Protein AF-A0A3D4MCP4-F1 (afdb_monomer)

Mean predicted aligned error: 5.01 Å

pLDDT: mean 93.14, std 10.95, range [42.97, 98.88]

Solvent-accessible surface area (backbone atoms only — not comparable to full-atom values): 5198 Å² total; per-residue (Å²): 142,74,85,73,73,57,63,98,78,44,72,82,83,89,55,100,41,85,66,58,73,55,86,57,52,59,59,59,49,51,52,52,68,73,38,38,73,66,41,52,52,48,53,54,53,47,40,25,49,52,26,39,49,52,51,61,71,41,52,86,83,28,53,66,74,64,62,46,101,85,74,45,46,51,68,52,73,49,71,49,82,81,125

Nearest PDB structures (foldseek):
  8fw5-assembly1_B  TM=2.115E-01  e=8.345E+00  Homo sapiens

Radius of gyration: 20.78 Å; Cα contacts (8 Å, |Δi|>4): 53; chains: 1; bounding box: 42×33×49 Å

Secondary structure (DSSP, 8-state):
--SSSSGGGPPPP-SSSTTSSGGGHHHHHHHHHHHHHHHHHHHHHHHHHHHHHHHHHHTTTSEES---TTS--SS---EE---

Foldseek 3Di:
DAPQPDHPNDDDDPEPDSVHPVVCVVVVVVVCVVCDPVNVVVVQVVLQVVQQVVQVVCVVPWDFPDADPVRGDGSHTDTDPPD

Structure (mmCIF, N/CA/C/O backbone):
data_AF-A0A3D4MCP4-F1
#
_entry.id   AF-A0A3D4MCP4-F1
#
loop_
_atom_site.group_PDB
_atom_site.id
_atom_site.type_symbol
_atom_site.label_atom_id
_atom_site.label_alt_id
_atom_site.label_comp_id
_atom_site.label_asym_id
_atom_site.label_entity_id
_atom_site.label_seq_id
_atom_site.pdbx_PDB_ins_code
_atom_site.Cartn_x
_atom_site.Cartn_y
_atom_site.Cartn_z
_atom_site.occupancy
_atom_site.B_iso_or_equiv
_atom_site.auth_seq_id
_atom_site.auth_comp_id
_atom_site.auth_asym_id
_atom_site.auth_atom_id
_atom_site.pdbx_PDB_model_num
ATOM 1 N N . LEU A 1 1 ? 15.023 -11.773 -29.471 1.00 42.97 1 LEU A N 1
ATOM 2 C CA . LEU A 1 1 ? 14.054 -11.409 -28.408 1.00 42.97 1 LEU A CA 1
ATOM 3 C C . LEU A 1 1 ? 12.754 -10.973 -29.077 1.00 42.97 1 LEU A C 1
ATOM 5 O O . LEU A 1 1 ? 12.818 -9.995 -29.798 1.00 42.97 1 LEU A O 1
ATOM 9 N N . ARG A 1 2 ? 11.582 -11.602 -28.923 1.00 51.03 2 ARG A N 1
ATOM 10 C CA . ARG A 1 2 ? 11.150 -12.965 -28.513 1.00 51.03 2 ARG A CA 1
ATOM 11 C C . ARG A 1 2 ? 9.612 -12.985 -28.680 1.00 51.03 2 ARG A C 1
ATOM 13 O O . ARG A 1 2 ? 8.982 -11.969 -28.405 1.00 51.03 2 ARG A O 1
ATOM 20 N N . SER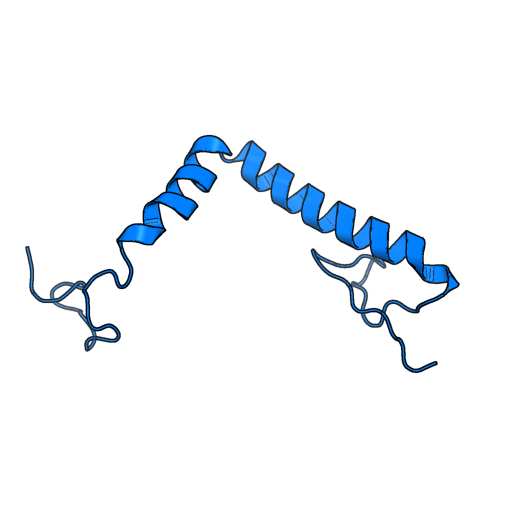 A 1 3 ? 9.008 -14.096 -29.099 1.00 53.16 3 SER A N 1
ATOM 21 C CA . SER A 1 3 ? 7.544 -14.227 -29.188 1.00 53.16 3 SER A CA 1
ATOM 22 C C . SER A 1 3 ? 6.882 -14.076 -27.803 1.00 53.16 3 SER A C 1
ATOM 24 O O . SER A 1 3 ? 6.981 -14.971 -26.969 1.00 53.16 3 SER A O 1
ATOM 26 N N . GLY A 1 4 ? 6.237 -12.926 -27.561 1.00 65.06 4 GLY A N 1
ATOM 27 C CA . GLY A 1 4 ? 5.056 -12.786 -26.690 1.00 65.06 4 GLY A CA 1
ATOM 28 C C . GLY A 1 4 ? 5.208 -12.738 -25.161 1.00 65.06 4 GLY A C 1
ATOM 29 O O . GLY A 1 4 ? 4.218 -12.998 -24.499 1.00 65.06 4 GLY A O 1
ATOM 30 N N . VAL A 1 5 ? 6.387 -12.390 -24.621 1.00 72.81 5 VAL A N 1
ATOM 31 C CA . VAL A 1 5 ? 6.742 -12.247 -23.178 1.00 72.81 5 VAL A CA 1
ATOM 32 C C . VAL A 1 5 ? 6.443 -13.454 -22.263 1.00 72.81 5 VAL A C 1
ATOM 34 O O . VAL A 1 5 ? 5.362 -13.631 -21.722 1.00 72.81 5 VAL A O 1
ATOM 37 N N . GLY A 1 6 ? 7.485 -14.251 -22.009 1.00 72.62 6 GLY A N 1
ATOM 38 C CA . GLY A 1 6 ? 7.451 -15.429 -21.125 1.00 72.62 6 GLY A CA 1
ATOM 39 C C . GLY A 1 6 ? 8.491 -16.498 -21.492 1.00 72.62 6 GLY A C 1
ATOM 40 O O . GLY A 1 6 ? 8.798 -17.371 -20.690 1.00 72.62 6 GLY A O 1
ATOM 41 N N . GLY A 1 7 ? 9.106 -16.398 -22.679 1.00 81.38 7 GLY A N 1
ATOM 42 C CA . GLY A 1 7 ? 10.122 -17.356 -23.131 1.00 81.38 7 GLY A CA 1
ATOM 43 C C 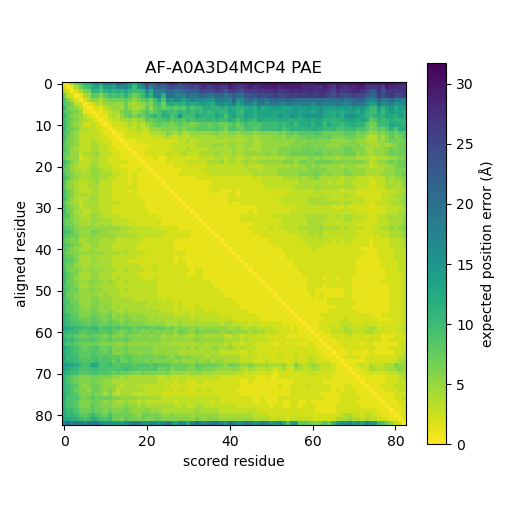. GLY A 1 7 ? 9.515 -18.712 -23.502 1.00 81.38 7 GLY A C 1
ATOM 44 O O . GLY A 1 7 ? 8.359 -18.775 -23.899 1.00 81.38 7 GLY A O 1
ATOM 45 N N . GLU A 1 8 ? 10.288 -19.792 -23.384 1.00 84.81 8 GLU A N 1
ATOM 46 C CA . GLU A 1 8 ? 9.840 -21.157 -23.729 1.00 84.81 8 GLU A CA 1
ATOM 47 C C . GLU A 1 8 ? 8.712 -21.681 -22.824 1.00 84.81 8 GLU A C 1
ATOM 49 O O . GLU A 1 8 ? 7.998 -22.599 -23.207 1.00 84.81 8 GLU A O 1
ATOM 54 N N . GLN A 1 9 ? 8.523 -21.076 -21.646 1.00 84.38 9 GLN A N 1
ATOM 55 C CA . GLN A 1 9 ? 7.478 -21.429 -20.678 1.00 84.38 9 GLN A CA 1
ATOM 56 C C . GLN A 1 9 ? 6.319 -20.416 -20.667 1.00 84.38 9 GLN A C 1
ATOM 58 O O . GLN A 1 9 ? 5.585 -20.320 -19.684 1.00 84.38 9 GLN A O 1
ATOM 63 N N . ALA A 1 10 ? 6.170 -19.610 -21.725 1.00 85.00 10 ALA A N 1
ATOM 64 C CA . ALA A 1 10 ? 5.103 -18.619 -21.796 1.00 85.00 10 ALA A CA 1
ATOM 65 C C . ALA A 1 10 ? 3.715 -19.281 -21.782 1.00 85.00 10 ALA A C 1
ATOM 67 O O . ALA A 1 10 ? 3.451 -20.226 -22.526 1.00 85.00 10 ALA A O 1
ATOM 68 N N . ILE A 1 11 ? 2.813 -18.736 -20.965 1.00 88.56 11 ILE A N 1
ATOM 69 C CA . ILE A 1 11 ? 1.379 -19.024 -21.062 1.00 88.56 11 ILE A CA 1
ATOM 70 C C . ILE A 1 11 ? 0.761 -18.274 -22.253 1.00 88.56 11 ILE A C 1
ATOM 72 O O . ILE A 1 11 ? 1.390 -17.398 -22.849 1.00 88.56 11 ILE A O 1
ATOM 76 N N . GLY A 1 12 ? -0.490 -18.602 -22.592 1.00 88.31 12 GLY A N 1
ATOM 77 C CA . GLY A 1 12 ? -1.241 -17.883 -23.624 1.00 88.31 12 GLY A CA 1
ATOM 78 C C . GLY A 1 12 ? -1.394 -16.379 -23.319 1.00 88.31 12 GLY A C 1
ATOM 79 O O . GLY A 1 12 ? -1.375 -15.979 -22.152 1.00 88.31 12 GLY A O 1
ATOM 80 N N . PRO A 1 13 ? -1.548 -15.530 -24.351 1.00 88.62 13 PRO A N 1
ATOM 81 C CA . PRO A 1 13 ? -1.620 -14.082 -24.178 1.00 88.62 13 PRO A CA 1
ATOM 82 C C . PRO A 1 13 ? -2.871 -13.660 -23.393 1.00 88.62 13 PRO A C 1
ATOM 84 O O . PRO A 1 13 ? -3.988 -14.025 -23.750 1.00 88.62 13 PRO A O 1
ATOM 87 N N . ILE A 1 14 ? -2.676 -12.848 -22.348 1.00 91.56 14 ILE A N 1
ATOM 88 C CA . ILE A 1 14 ? -3.755 -12.252 -21.532 1.00 91.56 14 ILE A CA 1
ATOM 89 C C . ILE A 1 14 ? -4.125 -10.840 -22.021 1.00 91.56 14 ILE A C 1
ATOM 91 O O . ILE A 1 14 ? -5.264 -10.403 -21.877 1.00 91.56 14 ILE A O 1
ATOM 95 N N . SER A 1 15 ? -3.167 -10.136 -22.631 1.00 91.81 15 SER A N 1
ATOM 96 C CA . SER A 1 15 ? -3.284 -8.736 -23.059 1.00 91.81 15 SER A CA 1
ATOM 97 C C . SER A 1 15 ? -2.950 -8.579 -24.542 1.00 91.81 15 SER A C 1
ATOM 99 O O . SER A 1 15 ? -2.114 -9.307 -25.074 1.00 91.81 15 SER A O 1
ATOM 101 N N . ALA A 1 16 ? -3.550 -7.579 -25.198 1.00 92.19 16 ALA A N 1
ATOM 102 C CA . ALA A 1 16 ? -3.327 -7.297 -26.623 1.00 92.19 16 ALA A CA 1
ATOM 103 C C . ALA A 1 16 ? -1.899 -6.811 -26.946 1.00 92.19 16 ALA A C 1
ATOM 105 O O . ALA A 1 16 ? -1.402 -7.043 -28.045 1.00 92.19 16 ALA A O 1
ATOM 106 N N . ALA A 1 17 ? -1.234 -6.147 -25.993 1.00 91.19 17 ALA A N 1
ATOM 107 C CA . ALA A 1 17 ? 0.156 -5.709 -26.103 1.00 91.19 17 ALA A CA 1
ATOM 108 C C . ALA A 1 17 ? 1.030 -6.404 -25.039 1.00 91.19 17 ALA A C 1
ATOM 110 O O . ALA A 1 17 ? 0.549 -6.613 -23.921 1.00 91.19 17 ALA A O 1
ATOM 111 N N . PRO A 1 18 ? 2.318 -6.694 -25.322 1.00 89.12 18 PRO A N 1
ATOM 112 C CA . PRO A 1 18 ? 3.175 -7.485 -24.430 1.00 89.12 18 PRO A CA 1
ATOM 113 C C . PRO A 1 18 ? 3.359 -6.916 -23.013 1.00 89.12 18 PRO A C 1
ATOM 115 O O . PRO A 1 18 ? 3.581 -7.669 -22.076 1.00 89.12 18 PRO A O 1
ATOM 118 N N . TRP A 1 19 ? 3.241 -5.599 -22.832 1.00 91.19 19 TRP A N 1
ATOM 119 C CA . TRP A 1 19 ? 3.337 -4.943 -21.518 1.00 91.19 19 TRP A CA 1
ATOM 120 C C . TRP A 1 19 ? 2.078 -4.140 -21.167 1.00 91.19 19 TRP A C 1
ATOM 122 O O . TRP A 1 19 ? 2.136 -3.207 -20.369 1.00 91.19 19 TRP A O 1
ATOM 132 N N . GLY A 1 20 ? 0.940 -4.472 -21.791 1.00 93.88 20 GLY A N 1
ATOM 133 C CA . GLY A 1 20 ? -0.311 -3.731 -21.631 1.00 93.88 20 GLY A CA 1
ATOM 134 C C . GLY A 1 20 ? -0.135 -2.241 -21.939 1.00 93.88 20 GLY A C 1
ATOM 135 O O . GLY A 1 20 ? 0.506 -1.869 -22.924 1.00 93.88 20 GLY A O 1
ATOM 136 N N . SER A 1 21 ? -0.674 -1.384 -21.073 1.00 96.88 21 SER A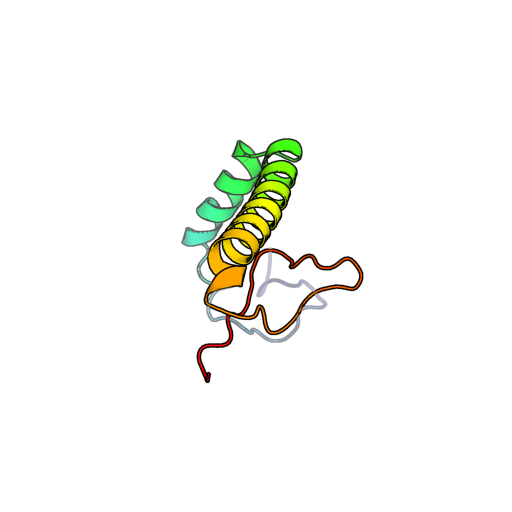 N 1
ATOM 137 C CA . SER A 1 21 ? -0.557 0.077 -21.160 1.00 96.88 21 SER A CA 1
ATOM 138 C C . SER A 1 21 ? 0.831 0.572 -20.734 1.00 96.88 21 SER A C 1
ATOM 140 O O . SER A 1 21 ? 0.962 1.316 -19.768 1.00 96.88 21 SER A O 1
ATOM 142 N N . ALA A 1 22 ? 1.887 0.181 -21.451 1.00 96.44 22 ALA A N 1
ATOM 143 C CA . ALA A 1 22 ? 3.279 0.433 -21.059 1.00 96.44 22 ALA A CA 1
ATOM 144 C C . ALA A 1 22 ? 3.601 1.914 -20.763 1.00 96.44 22 ALA A C 1
ATOM 146 O O . ALA A 1 22 ? 4.450 2.209 -19.924 1.00 96.44 22 ALA A O 1
ATOM 147 N N . ALA A 1 23 ? 2.890 2.847 -21.404 1.00 98.00 23 ALA A N 1
ATOM 148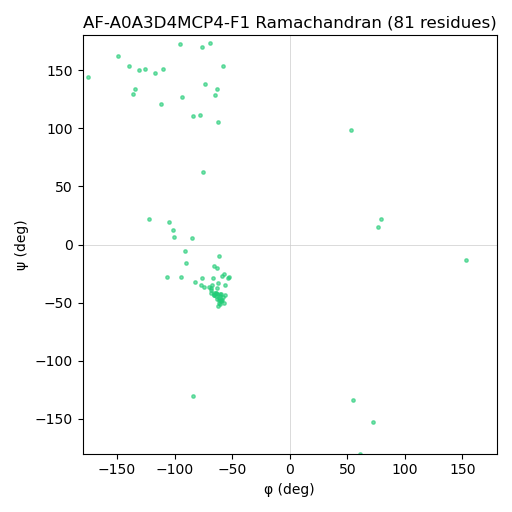 C CA . ALA A 1 23 ? 3.069 4.286 -21.221 1.00 98.00 23 ALA A CA 1
ATOM 149 C C . ALA A 1 23 ? 2.755 4.793 -19.798 1.00 98.00 23 ALA A C 1
ATOM 151 O O . ALA A 1 23 ? 3.243 5.859 -19.436 1.00 98.00 23 ALA A O 1
ATOM 152 N N . ILE A 1 24 ? 1.982 4.057 -18.984 1.00 98.25 24 ILE A N 1
ATOM 153 C CA . ILE A 1 24 ? 1.667 4.469 -17.600 1.00 98.25 24 ILE A CA 1
ATOM 154 C C . ILE A 1 24 ? 2.680 3.942 -16.573 1.00 98.25 24 ILE A C 1
ATOM 156 O O . ILE A 1 24 ? 2.742 4.460 -15.461 1.00 98.25 24 ILE A O 1
ATOM 160 N N . LEU A 1 25 ? 3.502 2.947 -16.932 1.00 98.31 25 LEU A N 1
ATOM 161 C CA . LEU A 1 25 ? 4.496 2.349 -16.029 1.00 98.31 25 LEU A CA 1
ATOM 162 C C . LEU A 1 25 ? 5.493 3.362 -15.432 1.00 98.31 25 LEU A C 1
ATOM 164 O O . LEU A 1 25 ? 5.843 3.209 -14.257 1.00 98.31 25 LEU A O 1
ATOM 168 N N . PRO A 1 26 ? 5.922 4.420 -16.155 1.00 98.62 26 PRO A N 1
ATOM 169 C CA . PRO A 1 26 ? 6.765 5.458 -15.575 1.00 98.62 26 PRO A CA 1
ATOM 170 C C . PRO A 1 26 ? 6.166 6.145 -14.340 1.00 98.62 26 PRO A C 1
ATOM 172 O O . PRO A 1 26 ? 6.933 6.598 -13.501 1.00 98.62 26 PRO A O 1
ATOM 175 N N . ILE A 1 27 ? 4.837 6.186 -14.169 1.00 98.62 27 ILE A N 1
ATOM 176 C CA . ILE A 1 27 ? 4.200 6.803 -12.991 1.00 98.62 27 ILE A CA 1
ATOM 177 C C . ILE A 1 27 ? 4.616 6.061 -11.714 1.00 98.62 27 ILE A C 1
ATOM 179 O O . ILE A 1 27 ? 5.133 6.665 -10.773 1.00 98.62 27 ILE A O 1
ATOM 183 N N . SER A 1 28 ? 4.443 4.737 -11.694 1.00 98.62 28 SER A N 1
ATOM 184 C CA . SER A 1 28 ? 4.842 3.906 -10.555 1.00 98.62 28 SER A CA 1
ATOM 185 C C . SER A 1 28 ? 6.361 3.851 -10.396 1.00 98.62 28 SER A C 1
ATOM 187 O O . SER A 1 28 ? 6.845 3.875 -9.267 1.00 98.62 28 SER A O 1
ATOM 189 N N . TRP A 1 29 ? 7.116 3.817 -11.502 1.00 98.62 29 TRP A N 1
ATOM 190 C CA . TRP A 1 29 ? 8.581 3.840 -11.450 1.00 98.62 29 TRP A CA 1
ATOM 191 C C . TRP A 1 29 ? 9.093 5.121 -10.787 1.00 98.62 29 TRP A C 1
ATOM 193 O O . TRP A 1 29 ? 9.836 5.036 -9.816 1.00 98.62 29 TRP A O 1
ATOM 203 N N . VAL A 1 30 ? 8.630 6.296 -11.229 1.00 98.75 30 VAL A N 1
ATOM 204 C CA . VAL A 1 30 ? 9.026 7.586 -10.645 1.00 98.75 30 VAL A CA 1
ATOM 205 C C . VAL A 1 30 ? 8.637 7.655 -9.167 1.00 98.75 30 VAL A C 1
ATOM 207 O O . VAL A 1 30 ? 9.455 8.084 -8.357 1.00 98.75 30 VAL A O 1
ATOM 210 N N . TYR A 1 31 ? 7.440 7.187 -8.791 1.00 98.81 31 TYR A N 1
ATOM 211 C CA . TYR A 1 31 ? 7.030 7.118 -7.385 1.00 98.81 31 TYR A CA 1
ATOM 212 C C . TYR A 1 31 ? 8.007 6.282 -6.546 1.00 98.81 31 TYR A C 1
ATOM 214 O O . TYR A 1 31 ? 8.503 6.755 -5.527 1.00 98.81 31 TYR A O 1
ATOM 222 N N . ILE A 1 32 ? 8.342 5.067 -6.991 1.00 98.81 32 ILE A N 1
ATOM 223 C CA . ILE A 1 32 ? 9.275 4.183 -6.278 1.00 98.81 32 ILE A CA 1
ATOM 224 C C . ILE A 1 32 ? 10.672 4.811 -6.200 1.00 98.81 32 ILE A C 1
ATOM 226 O O . ILE A 1 32 ? 11.272 4.841 -5.125 1.00 98.81 32 ILE A O 1
ATOM 230 N N . THR A 1 33 ? 11.180 5.333 -7.318 1.00 98.69 33 THR A N 1
ATOM 231 C CA . THR A 1 33 ? 12.532 5.891 -7.417 1.00 98.69 33 THR A CA 1
ATOM 232 C C . THR A 1 33 ? 12.706 7.143 -6.562 1.00 98.69 33 THR A C 1
ATOM 234 O O . THR A 1 33 ? 13.720 7.263 -5.881 1.00 98.69 33 THR A O 1
ATOM 237 N N . LEU A 1 34 ? 11.733 8.060 -6.565 1.00 98.69 34 LEU A N 1
ATOM 238 C CA . LEU A 1 34 ? 11.822 9.305 -5.798 1.00 98.69 34 LEU A CA 1
ATOM 239 C C . LEU A 1 34 ? 11.553 9.106 -4.303 1.00 98.69 34 LEU A C 1
ATOM 241 O O . LEU A 1 34 ? 12.164 9.788 -3.485 1.00 98.69 34 LEU A O 1
ATOM 245 N N . MET A 1 35 ? 10.655 8.189 -3.933 1.00 98.75 35 MET A N 1
ATOM 246 C CA . MET A 1 35 ? 10.354 7.924 -2.522 1.00 98.75 35 MET A CA 1
ATOM 247 C C . MET A 1 35 ? 11.472 7.124 -1.840 1.00 98.75 35 MET A C 1
ATOM 249 O O . MET A 1 35 ? 11.760 7.347 -0.663 1.00 98.75 35 MET A O 1
ATOM 253 N N . GLY A 1 36 ? 12.093 6.177 -2.552 1.00 98.62 36 GLY A N 1
ATOM 254 C CA . GLY A 1 36 ? 13.056 5.242 -1.969 1.00 98.62 36 GLY A CA 1
ATOM 255 C C . GLY A 1 36 ? 12.447 4.354 -0.872 1.00 98.62 36 GLY A C 1
ATOM 256 O O . GLY A 1 36 ? 11.265 4.447 -0.540 1.00 98.62 36 GLY A O 1
ATOM 257 N N . SER A 1 37 ? 13.250 3.469 -0.276 1.00 98.62 37 SER A N 1
ATOM 258 C CA . SER A 1 37 ? 12.762 2.522 0.743 1.00 98.62 37 SER A CA 1
ATOM 259 C C . SER A 1 37 ? 12.167 3.226 1.967 1.00 98.62 37 SER A C 1
ATOM 261 O O . SER A 1 37 ? 11.084 2.862 2.428 1.00 98.62 37 SER A O 1
ATOM 263 N N . GLU A 1 38 ? 12.843 4.263 2.464 1.00 98.69 38 GLU A N 1
ATOM 264 C CA . GLU A 1 38 ? 12.400 5.013 3.641 1.00 98.69 38 GLU A CA 1
ATOM 265 C C . GLU A 1 38 ? 11.130 5.821 3.366 1.00 98.69 38 GLU A C 1
ATOM 267 O O . GLU A 1 38 ? 10.207 5.803 4.183 1.00 98.69 38 GLU A O 1
ATOM 272 N N . GLY A 1 39 ? 11.024 6.473 2.203 1.00 98.75 39 GLY A N 1
ATOM 273 C CA . GLY A 1 39 ? 9.815 7.203 1.832 1.00 98.75 39 GLY A CA 1
ATOM 274 C C . GLY A 1 39 ? 8.622 6.273 1.636 1.00 98.75 39 GLY A C 1
ATOM 275 O O . GLY A 1 39 ? 7.540 6.571 2.138 1.00 98.75 39 GLY A O 1
ATOM 276 N N . LEU A 1 40 ? 8.804 5.119 0.987 1.00 98.81 40 LEU A N 1
ATOM 277 C CA . LEU A 1 40 ? 7.738 4.122 0.812 1.00 98.81 40 LEU A CA 1
ATOM 278 C C . LEU A 1 40 ? 7.261 3.551 2.156 1.00 98.81 40 LEU A C 1
ATOM 280 O O . LEU A 1 40 ? 6.054 3.439 2.408 1.00 98.81 40 LEU A O 1
ATOM 284 N N . LYS A 1 41 ? 8.1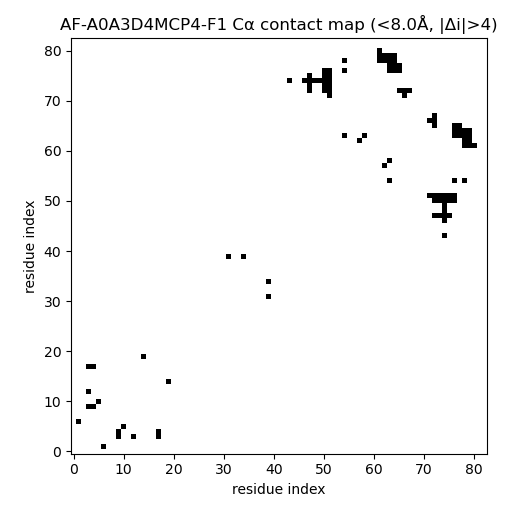98 3.256 3.065 1.00 98.81 41 LYS A N 1
ATOM 285 C CA . LYS A 1 41 ? 7.884 2.838 4.436 1.00 98.81 41 LYS A CA 1
ATOM 286 C C . LYS A 1 41 ? 7.112 3.927 5.178 1.00 98.81 41 LYS A C 1
ATOM 288 O O . LYS A 1 41 ? 6.074 3.642 5.778 1.00 98.81 41 LYS A O 1
ATOM 293 N N . ARG A 1 42 ? 7.576 5.179 5.111 1.00 98.81 42 ARG A N 1
ATOM 294 C CA . ARG A 1 42 ? 6.922 6.315 5.768 1.00 98.81 42 ARG A CA 1
ATOM 295 C C . ARG A 1 42 ? 5.532 6.582 5.201 1.00 98.81 42 ARG A C 1
ATOM 297 O O . ARG A 1 42 ? 4.616 6.817 5.982 1.00 98.81 42 ARG A O 1
ATOM 304 N N . ALA A 1 43 ? 5.351 6.503 3.884 1.00 98.75 43 ALA A N 1
ATOM 305 C CA . ALA A 1 43 ? 4.053 6.674 3.236 1.00 98.75 43 ALA A CA 1
ATOM 306 C C . ALA A 1 43 ? 3.031 5.664 3.771 1.00 98.75 43 ALA A C 1
ATOM 308 O O . ALA A 1 43 ? 1.928 6.045 4.157 1.00 98.75 43 ALA A O 1
ATOM 309 N N . THR A 1 44 ? 3.433 4.399 3.903 1.00 98.75 44 THR A N 1
ATOM 310 C CA . THR A 1 44 ? 2.573 3.343 4.457 1.00 98.75 44 THR A CA 1
ATOM 311 C C . THR A 1 44 ? 2.245 3.587 5.933 1.00 98.75 44 THR A C 1
ATOM 313 O O . THR A 1 44 ? 1.090 3.478 6.342 1.00 98.75 44 THR A O 1
ATOM 316 N N . GLN A 1 45 ? 3.237 3.977 6.742 1.00 98.81 45 GLN A N 1
ATOM 317 C CA . GLN A 1 45 ? 3.015 4.332 8.149 1.00 98.81 45 GLN A CA 1
ATOM 318 C C . GLN A 1 45 ? 2.037 5.503 8.299 1.00 98.81 45 GLN A C 1
ATOM 320 O O . GLN A 1 45 ? 1.174 5.470 9.172 1.00 98.81 45 GLN A O 1
ATOM 325 N N . VAL A 1 46 ? 2.166 6.530 7.455 1.00 98.81 46 VAL A N 1
ATOM 326 C CA . VAL A 1 46 ? 1.287 7.705 7.473 1.00 98.81 46 VAL A CA 1
ATOM 327 C C . VAL A 1 46 ? -0.119 7.352 6.991 1.00 98.81 46 VAL A C 1
ATOM 329 O O . VAL A 1 46 ? -1.076 7.841 7.577 1.00 98.81 46 VAL A O 1
ATOM 332 N N . ALA A 1 47 ? -0.272 6.468 6.001 1.00 98.88 47 ALA A N 1
ATOM 333 C CA . ALA A 1 47 ? -1.588 5.985 5.581 1.00 98.88 47 ALA A CA 1
ATOM 334 C C . ALA A 1 47 ? -2.334 5.299 6.741 1.00 98.88 47 ALA A C 1
ATOM 336 O O . ALA A 1 47 ? -3.479 5.642 7.031 1.00 98.88 47 ALA A O 1
ATOM 337 N N . ILE A 1 48 ? -1.655 4.399 7.464 1.00 98.69 48 ILE A N 1
ATOM 338 C CA . ILE A 1 48 ? -2.219 3.724 8.644 1.00 98.69 48 ILE A CA 1
ATOM 339 C C . ILE A 1 48 ? -2.518 4.729 9.763 1.00 98.69 48 ILE A C 1
ATOM 341 O O . ILE A 1 48 ? -3.588 4.687 10.372 1.00 98.69 48 ILE A O 1
ATOM 345 N N . LEU A 1 49 ? -1.593 5.655 10.033 1.00 98.75 49 LEU A N 1
ATOM 346 C CA . LEU A 1 49 ? -1.779 6.691 11.048 1.00 98.75 49 LEU A CA 1
ATOM 347 C C . LEU A 1 49 ? -3.002 7.561 10.746 1.00 98.75 49 LEU A C 1
ATOM 349 O O . LEU A 1 49 ? -3.822 7.777 11.632 1.00 98.75 49 LEU A O 1
ATOM 353 N N . ASN A 1 50 ? -3.137 8.033 9.507 1.00 98.81 50 ASN A N 1
ATOM 354 C CA . ASN A 1 50 ? -4.230 8.908 9.098 1.00 98.81 50 ASN A CA 1
ATOM 355 C C . ASN A 1 50 ? -5.584 8.199 9.198 1.00 98.81 50 ASN A C 1
ATOM 357 O O . ASN A 1 50 ? -6.533 8.790 9.707 1.00 98.81 50 ASN A O 1
ATOM 361 N N . ALA A 1 51 ? -5.672 6.931 8.785 1.00 98.69 51 ALA A N 1
ATOM 362 C CA . ALA A 1 51 ? -6.898 6.147 8.923 1.00 98.69 51 ALA A CA 1
ATOM 363 C C . ALA A 1 51 ? -7.308 5.982 10.396 1.00 98.69 51 ALA A C 1
ATOM 365 O O . ALA A 1 51 ? -8.458 6.231 10.753 1.00 98.69 51 ALA A O 1
ATOM 366 N N . ASN A 1 52 ? -6.358 5.643 11.272 1.00 98.56 52 ASN A N 1
ATOM 367 C CA . ASN A 1 52 ? -6.622 5.516 12.708 1.00 98.56 52 ASN A CA 1
ATOM 368 C C . ASN A 1 52 ? -6.955 6.857 13.372 1.00 98.56 52 ASN A C 1
ATOM 370 O O . ASN A 1 52 ? -7.791 6.906 14.273 1.00 98.56 52 ASN A O 1
ATOM 374 N N . TYR A 1 53 ? -6.331 7.946 12.922 1.00 98.56 53 TYR A N 1
ATOM 375 C CA . TYR A 1 53 ? -6.656 9.293 13.374 1.00 98.56 53 TYR A CA 1
ATOM 376 C C . TYR A 1 53 ? -8.105 9.652 13.029 1.00 98.56 53 TYR A C 1
ATOM 378 O O . TYR A 1 53 ? -8.863 10.027 13.920 1.00 98.56 53 TYR A O 1
ATOM 386 N N . ILE A 1 54 ? -8.515 9.456 11.771 1.00 98.31 54 ILE A N 1
ATOM 387 C CA . ILE A 1 54 ? -9.889 9.713 11.314 1.00 98.31 54 ILE A CA 1
ATOM 388 C C . ILE A 1 54 ? -10.891 8.853 12.091 1.00 98.31 54 ILE A C 1
ATOM 390 O O . ILE A 1 54 ? -11.853 9.394 12.637 1.00 98.31 54 ILE A O 1
ATOM 394 N N . ALA A 1 55 ? -10.639 7.544 12.212 1.00 97.88 55 ALA A N 1
ATOM 395 C CA . ALA A 1 55 ? -11.493 6.635 12.977 1.00 97.88 55 ALA A CA 1
ATOM 396 C C . ALA A 1 55 ? -11.662 7.110 14.429 1.00 97.88 55 ALA A C 1
ATOM 398 O O . ALA A 1 55 ? -12.773 7.151 14.955 1.00 97.88 55 ALA A O 1
ATOM 399 N N . LYS A 1 56 ? -10.573 7.554 15.074 1.00 97.69 56 LYS A N 1
ATOM 400 C CA . LYS A 1 56 ? -10.625 8.065 16.448 1.00 97.69 56 LYS A CA 1
ATOM 401 C C . LYS A 1 56 ? -11.375 9.393 16.562 1.00 97.69 56 LYS A C 1
ATOM 403 O O . LYS A 1 56 ? -12.098 9.582 17.538 1.00 97.69 56 LYS A O 1
ATOM 408 N N . CYS A 1 57 ? -11.206 10.299 15.600 1.00 97.88 57 CYS A N 1
ATOM 409 C CA . CYS A 1 57 ? -11.904 11.584 15.564 1.00 97.88 57 CYS A CA 1
ATOM 410 C C . CYS A 1 57 ? -13.420 11.418 15.423 1.00 97.88 57 CYS A C 1
ATOM 412 O O . CYS A 1 57 ? -14.171 12.165 16.045 1.00 97.88 57 CYS A O 1
ATOM 414 N N . LEU A 1 58 ? -13.861 10.434 14.639 1.00 97.31 58 LEU A N 1
ATOM 415 C CA . LEU A 1 58 ? -15.275 10.198 14.344 1.00 97.31 58 LEU A CA 1
ATOM 416 C C . LEU A 1 58 ? -15.963 9.236 15.325 1.00 97.31 58 LEU A C 1
ATOM 418 O O . LEU A 1 58 ? -17.183 9.108 15.281 1.00 97.31 58 LEU A O 1
ATOM 422 N N . ALA A 1 59 ? -15.221 8.635 16.261 1.00 95.62 59 ALA A N 1
ATOM 423 C CA . ALA A 1 59 ? -15.712 7.603 17.182 1.00 95.62 59 ALA A CA 1
ATOM 424 C C . ALA A 1 59 ? -16.847 8.036 18.135 1.00 95.62 59 ALA A C 1
ATOM 426 O O . ALA A 1 59 ? -17.387 7.200 18.853 1.00 95.62 59 ALA A O 1
ATOM 427 N N . ARG A 1 60 ? -17.171 9.335 18.209 1.00 95.31 60 ARG A N 1
ATOM 428 C CA . ARG A 1 60 ? -18.322 9.837 18.981 1.00 95.31 60 ARG A CA 1
ATOM 429 C C . ARG A 1 60 ? -19.643 9.718 18.227 1.00 95.31 60 ARG A C 1
ATOM 431 O O . ARG A 1 60 ? -20.667 9.540 18.868 1.00 95.31 60 ARG A O 1
ATOM 438 N N . GLU A 1 61 ? -19.594 9.835 16.904 1.00 96.50 61 GLU A N 1
ATOM 439 C CA . GLU A 1 61 ? -20.779 9.890 16.040 1.00 96.50 61 GLU A CA 1
ATOM 440 C C . GLU A 1 61 ? -20.975 8.586 15.259 1.00 96.50 61 GLU A C 1
ATOM 442 O O . GLU A 1 61 ? -22.099 8.237 14.916 1.00 96.50 61 GLU A O 1
ATOM 447 N N . TYR A 1 62 ? -19.886 7.857 14.983 1.00 97.06 62 TYR A N 1
ATOM 448 C CA . TYR A 1 62 ? -19.905 6.627 14.197 1.00 97.06 62 TYR A CA 1
ATOM 449 C C . TYR A 1 62 ? -19.078 5.530 14.864 1.00 97.06 62 TYR A C 1
ATOM 451 O O . TYR A 1 62 ? -17.922 5.746 15.243 1.00 97.06 62 TYR A O 1
ATOM 459 N N . GLU A 1 63 ? -19.637 4.323 14.941 1.00 95.88 63 GLU A N 1
ATOM 460 C CA . GLU A 1 63 ? -18.872 3.135 15.310 1.00 95.88 63 GLU A CA 1
ATOM 461 C C . GLU A 1 63 ? -17.960 2.716 14.145 1.00 95.88 63 GLU A C 1
ATOM 463 O O . GLU A 1 63 ? -18.357 2.728 12.979 1.00 95.88 63 GLU A O 1
ATOM 468 N N . THR A 1 64 ? -16.717 2.334 14.447 1.00 96.88 64 THR A N 1
ATOM 469 C CA . THR A 1 64 ? -15.846 1.691 13.454 1.00 96.88 64 THR A CA 1
ATOM 470 C C . THR A 1 64 ? -16.157 0.198 13.414 1.00 96.88 64 THR A C 1
ATOM 472 O O . THR A 1 64 ? -15.834 -0.517 14.358 1.00 96.88 64 THR A O 1
ATOM 475 N N . LEU A 1 65 ? -16.748 -0.272 12.313 1.00 96.75 65 LEU A N 1
ATOM 476 C CA . LEU A 1 65 ? -17.382 -1.593 12.221 1.00 96.75 65 LEU A CA 1
ATOM 477 C C . LEU A 1 65 ? -16.415 -2.770 12.442 1.00 96.75 65 LEU A C 1
ATOM 479 O O . LEU A 1 65 ? -16.803 -3.809 12.972 1.00 96.75 65 LEU A O 1
ATOM 483 N N . TYR A 1 66 ? -15.152 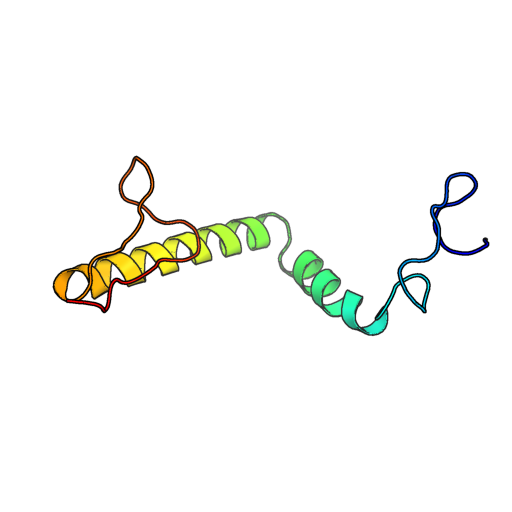-2.618 12.034 1.00 96.56 66 TYR A N 1
ATOM 484 C CA . TYR A 1 66 ? -14.125 -3.647 12.189 1.00 96.56 66 TYR A CA 1
ATOM 485 C C . TYR A 1 66 ? -12.814 -3.043 12.678 1.00 96.56 66 TYR A C 1
ATOM 487 O O . TYR A 1 66 ? -12.283 -2.106 12.080 1.00 96.56 66 TYR A O 1
ATOM 495 N N . VAL A 1 67 ? -12.255 -3.636 13.732 1.00 96.56 67 VAL A N 1
ATOM 496 C CA . VAL A 1 67 ? -10.950 -3.269 14.290 1.00 96.56 67 VAL A CA 1
ATOM 497 C C . VAL A 1 67 ? -10.087 -4.507 14.498 1.00 96.56 67 VAL A C 1
ATOM 499 O O . VAL A 1 67 ? -10.582 -5.609 14.743 1.00 96.56 67 VAL A O 1
ATOM 502 N N . GLY A 1 68 ? -8.769 -4.338 14.394 1.00 95.44 68 GLY A N 1
ATOM 503 C CA . GLY A 1 68 ? -7.820 -5.395 14.719 1.00 95.44 68 GLY A CA 1
ATOM 504 C C . GLY A 1 68 ? -7.776 -5.691 16.222 1.00 95.44 68 GLY A C 1
ATOM 505 O O . GLY A 1 68 ? -8.324 -4.958 17.042 1.00 95.44 68 GLY A O 1
ATOM 506 N N . LYS A 1 69 ? -7.030 -6.736 16.602 1.00 95.62 69 LYS A N 1
ATOM 507 C CA . LYS A 1 69 ? -6.910 -7.219 17.996 1.00 95.62 69 LYS A CA 1
ATOM 508 C C . LYS A 1 69 ? -6.521 -6.141 19.019 1.00 95.62 69 LYS A C 1
ATOM 510 O O . LYS A 1 69 ? -6.884 -6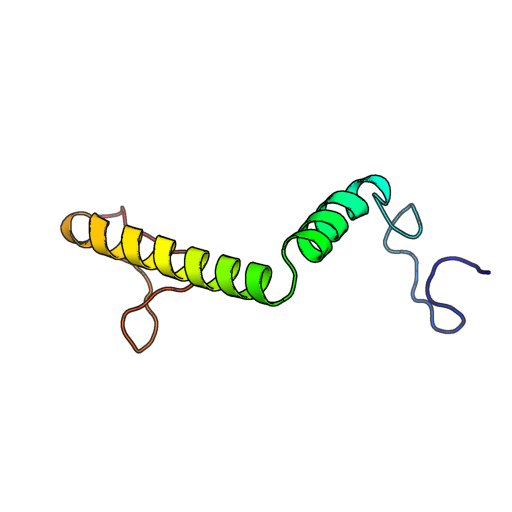.254 20.181 1.00 95.62 69 LYS A O 1
ATOM 515 N N . ASN A 1 70 ? -5.797 -5.110 18.583 1.00 94.75 70 ASN A N 1
ATOM 516 C CA . ASN A 1 70 ? -5.314 -4.022 19.437 1.00 94.75 70 ASN A CA 1
ATOM 517 C C . ASN A 1 70 ? -6.159 -2.738 19.318 1.00 94.75 70 ASN A C 1
ATOM 519 O O . ASN A 1 70 ? -5.709 -1.681 19.746 1.00 94.75 70 ASN A O 1
ATOM 523 N N . 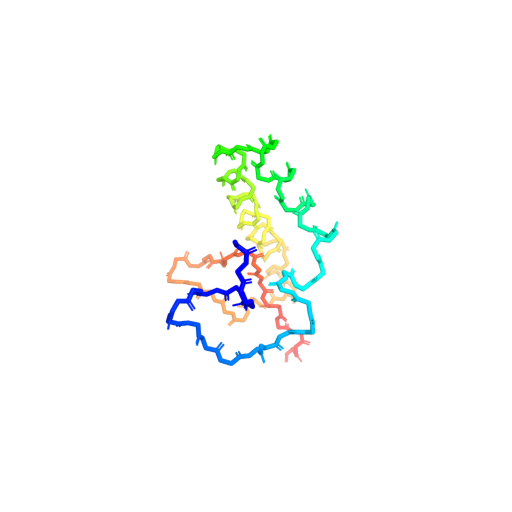GLY A 1 71 ? -7.345 -2.800 18.700 1.00 95.44 71 GLY A N 1
ATOM 524 C CA . GLY A 1 71 ? -8.241 -1.647 18.545 1.00 95.44 71 GLY A CA 1
ATOM 525 C C . GLY A 1 71 ? -7.827 -0.641 17.466 1.00 95.44 71 GLY A C 1
ATOM 526 O O . GLY A 1 71 ? -8.337 0.475 17.452 1.00 95.44 71 GLY A O 1
ATOM 527 N N . PHE A 1 72 ? -6.913 -1.021 16.569 1.00 97.69 72 PHE A N 1
ATOM 528 C CA . PHE A 1 72 ? -6.475 -0.201 15.437 1.00 97.69 72 PHE A CA 1
ATOM 529 C C . PHE A 1 72 ? -6.973 -0.773 14.111 1.00 97.69 72 PHE A C 1
ATOM 531 O O . PHE A 1 72 ? -7.130 -1.989 13.961 1.00 97.69 72 PHE A O 1
ATOM 538 N N . VAL A 1 73 ? -7.169 0.112 13.140 1.00 98.25 73 VAL A N 1
ATOM 539 C CA . VAL A 1 73 ? -7.446 -0.221 11.741 1.00 98.25 73 VAL A CA 1
ATOM 540 C C . VAL A 1 73 ? -6.159 -0.217 10.907 1.00 98.25 73 VAL A C 1
ATOM 542 O O . VAL A 1 73 ? -5.092 0.172 11.389 1.00 98.25 73 VAL A O 1
ATOM 545 N N . ALA A 1 74 ? -6.241 -0.660 9.652 1.00 98.12 74 ALA A N 1
ATOM 546 C CA . ALA A 1 74 ? -5.126 -0.606 8.709 1.00 98.12 74 ALA A CA 1
ATOM 547 C C . ALA A 1 74 ? -5.053 0.776 8.026 1.00 98.12 74 ALA A C 1
ATOM 549 O O . ALA A 1 74 ? -5.067 1.802 8.697 1.00 98.12 74 ALA A O 1
ATOM 550 N N . HIS A 1 75 ? -4.946 0.815 6.697 1.00 98.38 75 HIS A N 1
ATOM 551 C CA . HIS A 1 75 ? -4.901 2.050 5.905 1.00 98.38 75 HIS A CA 1
ATOM 552 C C . HIS A 1 75 ? -6.295 2.614 5.574 1.00 98.38 75 HIS A C 1
ATOM 554 O O . HIS A 1 75 ? -6.408 3.594 4.843 1.00 98.38 75 HIS A O 1
ATOM 560 N N . GLU A 1 76 ? -7.346 2.004 6.115 1.00 98.56 76 GLU A N 1
ATOM 561 C CA . GLU A 1 76 ? -8.745 2.367 5.913 1.00 98.56 76 GLU A CA 1
ATOM 562 C C . GLU A 1 76 ? -9.565 2.019 7.162 1.00 98.56 76 GLU A C 1
ATOM 564 O O . GLU A 1 76 ? -9.121 1.228 7.995 1.00 98.56 76 GLU A O 1
ATOM 569 N N . CYS A 1 77 ? -10.759 2.599 7.289 1.00 98.06 77 CYS A N 1
ATOM 570 C CA . CYS A 1 77 ? -11.755 2.244 8.300 1.00 98.06 77 CYS A CA 1
ATOM 571 C C . CYS A 1 77 ? -13.153 2.250 7.672 1.00 98.06 77 CYS A C 1
ATOM 573 O O . CYS A 1 77 ? -13.391 2.959 6.695 1.00 98.06 77 CYS A O 1
ATOM 575 N N . ILE A 1 78 ? -14.070 1.468 8.243 1.00 98.00 78 ILE A N 1
ATOM 576 C CA . ILE A 1 78 ? -15.478 1.433 7.835 1.00 98.00 78 ILE A CA 1
ATOM 577 C C . ILE A 1 78 ? -16.298 2.021 8.976 1.00 98.00 78 ILE A C 1
ATOM 579 O O . ILE A 1 78 ? -16.241 1.513 10.096 1.00 98.00 78 ILE A O 1
ATOM 583 N N . LEU A 1 79 ? -17.035 3.089 8.682 1.00 97.38 79 LEU A N 1
ATOM 584 C CA . LEU A 1 79 ? -17.919 3.760 9.629 1.00 97.38 79 LEU A CA 1
ATOM 585 C C . LEU A 1 79 ? -19.328 3.197 9.481 1.00 97.38 79 LEU A C 1
ATOM 587 O O . LEU A 1 79 ? -19.864 3.166 8.372 1.00 97.38 79 LEU A O 1
ATOM 591 N N . ASP A 1 80 ? -19.919 2.753 10.585 1.00 96.88 80 ASP A N 1
ATOM 592 C CA . ASP A 1 80 ? -21.302 2.298 10.588 1.00 96.88 80 ASP A CA 1
ATOM 593 C C . ASP A 1 80 ? -22.257 3.494 10.600 1.00 96.88 80 ASP A C 1
ATOM 595 O O . ASP A 1 80 ? -22.340 4.232 11.578 1.00 96.88 80 ASP A O 1
ATOM 599 N N . THR A 1 81 ? -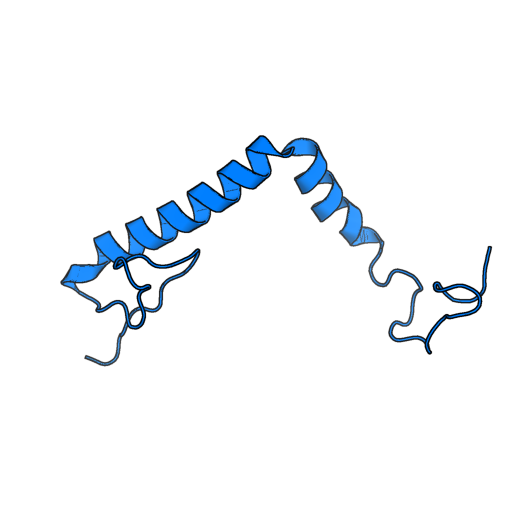22.973 3.687 9.496 1.00 96.00 81 THR A N 1
ATOM 600 C CA . THR A 1 81 ? -23.943 4.773 9.305 1.00 96.00 81 THR A CA 1
ATOM 601 C C . THR A 1 81 ? -25.391 4.323 9.492 1.00 96.00 81 THR A C 1
ATOM 603 O O . THR A 1 81 ? -26.305 5.092 9.198 1.00 96.00 81 THR A O 1
ATOM 606 N N . ARG A 1 82 ? -25.624 3.077 9.923 1.00 94.56 82 ARG A N 1
ATOM 607 C CA . ARG A 1 82 ? -26.975 2.497 9.990 1.00 94.56 82 ARG A CA 1
ATOM 608 C C . ARG A 1 82 ? -27.796 3.004 11.178 1.00 94.56 82 ARG A C 1
ATOM 610 O O . ARG A 1 82 ? -29.007 3.122 11.013 1.00 94.56 82 ARG A O 1
ATOM 617 N N . GLY A 1 83 ? -27.140 3.372 12.284 1.00 69.25 83 GLY A N 1
ATOM 618 C CA . GLY A 1 83 ? -27.789 3.844 13.515 1.00 69.25 83 GLY A CA 1
ATOM 619 C C . GLY A 1 83 ? -28.369 2.723 14.365 1.00 69.25 83 GLY A C 1
ATOM 620 O O . GLY A 1 83 ? -29.097 1.870 13.813 1.00 69.25 83 GLY A O 1
#

Sequence (83 aa):
LRSGVGGEQAIGPISAAPWGSAAILPISWVYITLMGSEGLKRATQVAILNANYIAKCLAREYETLYVGKNGFVAHECILDTRG